Protein AF-E5A8X4-F1 (afdb_monomer)

Mean predicted aligned error: 13.28 Å

Sequence (156 aa):
MPSLNPIITALQVLALSSVGLSTVLPIVGPKHYDVSITTFALNDSSRLDPFAKDNRTRAIMASTYLPVSSCSTKKAEKYMPPATAAFQNDKFGAYGLPNGSFSALEVETCASATKSKSCNTNQLPLQLATSSSPWTTRTTPTSSSSPMAAPSPPST

Foldseek 3Di:
DDDDDPPVVPPPPPPPPPPQAADADDLDAPDDFAKAKAKDKDWDPPDFDPPDPPRHTDIDIAMDIATAPDAPDKDKDQLDDPVLLQVLQVVCVVVVDDRCPSVSYIYIHRPDRPPDPPPPVVQQDDDDDDDPDPNDDNSNCSNVCSRSNDGDDDDD

Organism: Leptosphaeria maculans (strain JN3 / isolate v23.1.3 / race Av1-4-5-6-7-8) (NCBI:txid985895)

Structure (mmCIF, N/CA/C/O backbone):
data_AF-E5A8X4-F1
#
_entry.id   AF-E5A8X4-F1
#
loop_
_atom_site.group_PDB
_atom_site.id
_atom_site.type_symbol
_atom_site.label_atom_id
_atom_site.label_alt_id
_atom_site.label_comp_id
_atom_site.label_asym_id
_atom_site.label_entity_id
_atom_site.label_seq_id
_atom_site.pdbx_PDB_ins_code
_atom_site.Cartn_x
_atom_site.Cartn_y
_atom_site.Cartn_z
_atom_site.occupancy
_atom_site.B_iso_or_equiv
_atom_site.auth_seq_id
_atom_site.auth_comp_id
_atom_site.auth_asym_id
_atom_site.auth_atom_id
_atom_site.pdbx_PDB_model_num
ATOM 1 N N . MET A 1 1 ? 48.604 17.302 42.585 1.00 41.59 1 MET A N 1
ATOM 2 C CA . MET A 1 1 ? 47.708 18.081 41.706 1.00 41.59 1 MET A CA 1
ATOM 3 C C . MET A 1 1 ? 47.560 17.320 40.394 1.00 41.59 1 MET A C 1
ATOM 5 O O . MET A 1 1 ? 48.525 17.299 39.643 1.00 41.59 1 MET A O 1
ATOM 9 N N . PRO A 1 2 ? 46.450 16.605 40.146 1.00 45.66 2 PRO A N 1
ATOM 10 C CA . PRO A 1 2 ? 46.223 15.959 38.857 1.00 45.66 2 PRO A CA 1
ATOM 11 C C . PRO A 1 2 ? 45.646 16.980 37.865 1.00 45.66 2 PRO A C 1
ATOM 13 O O . PRO A 1 2 ? 44.632 17.617 38.144 1.00 45.66 2 PRO A O 1
ATOM 16 N N . SER A 1 3 ? 46.314 17.169 36.726 1.00 52.00 3 SER A N 1
ATOM 17 C CA . SER A 1 3 ? 45.832 18.000 35.623 1.00 52.00 3 SER A CA 1
ATOM 18 C C . SER A 1 3 ? 44.717 17.265 34.875 1.00 52.00 3 SER A C 1
ATOM 20 O O . SER A 1 3 ? 44.940 16.226 34.256 1.00 52.00 3 SER A O 1
ATOM 22 N N . LEU A 1 4 ? 43.493 17.794 34.942 1.00 52.62 4 LEU A N 1
ATOM 23 C CA . LEU A 1 4 ? 42.396 17.323 34.100 1.00 52.62 4 LEU A CA 1
ATOM 24 C C . LEU A 1 4 ? 42.603 17.833 32.672 1.00 52.62 4 LEU A C 1
ATOM 26 O O . LEU A 1 4 ? 42.725 19.031 32.427 1.00 52.62 4 LEU A O 1
ATOM 30 N N . ASN A 1 5 ? 42.650 16.890 31.737 1.00 54.16 5 ASN A N 1
ATOM 31 C CA . ASN A 1 5 ? 42.861 17.119 30.317 1.00 54.16 5 ASN A CA 1
ATOM 32 C C . ASN A 1 5 ? 41.542 17.631 29.683 1.00 54.16 5 ASN A C 1
ATOM 34 O O . ASN A 1 5 ? 40.558 16.887 29.684 1.00 54.16 5 ASN A O 1
ATOM 38 N N . PRO A 1 6 ? 41.472 18.860 29.138 1.00 55.22 6 PRO A N 1
ATOM 39 C CA . PRO A 1 6 ? 40.212 19.490 28.708 1.00 55.22 6 PRO A CA 1
ATOM 40 C C . PRO A 1 6 ? 39.633 18.917 27.402 1.00 55.22 6 PRO A C 1
ATOM 42 O O . PRO A 1 6 ? 38.547 19.303 26.978 1.00 55.22 6 PRO A O 1
ATOM 45 N N . ILE A 1 7 ? 40.347 17.997 26.750 1.00 52.53 7 ILE A N 1
ATOM 46 C CA . ILE A 1 7 ? 39.981 17.454 25.434 1.00 52.53 7 ILE A CA 1
ATOM 47 C C . ILE A 1 7 ? 38.871 16.393 25.549 1.00 52.53 7 ILE A C 1
ATOM 49 O O . ILE A 1 7 ? 38.097 16.198 24.616 1.00 52.53 7 ILE A O 1
ATOM 53 N N . ILE A 1 8 ? 38.739 15.736 26.707 1.00 49.91 8 ILE A N 1
ATOM 54 C CA . ILE A 1 8 ? 37.793 14.620 26.882 1.00 49.91 8 ILE A CA 1
ATOM 55 C C . ILE A 1 8 ? 36.349 15.121 27.084 1.00 49.91 8 ILE A C 1
ATOM 57 O O . ILE A 1 8 ? 35.396 14.410 26.775 1.00 49.91 8 ILE A O 1
ATOM 61 N N . THR A 1 9 ? 36.154 16.370 27.513 1.00 49.16 9 THR A N 1
ATOM 62 C CA . THR A 1 9 ? 34.819 16.920 27.806 1.00 49.16 9 THR A CA 1
ATOM 63 C C . THR A 1 9 ? 34.041 17.376 26.567 1.00 49.16 9 THR A C 1
ATOM 65 O O . THR A 1 9 ? 32.830 17.557 26.651 1.00 49.16 9 THR A O 1
ATOM 68 N N . ALA A 1 10 ? 34.689 17.541 25.408 1.00 47.88 10 ALA A N 1
ATOM 69 C CA . ALA A 1 10 ? 34.026 18.044 24.199 1.00 47.88 10 ALA A CA 1
ATOM 70 C C . ALA A 1 10 ? 33.278 16.958 23.400 1.00 47.88 10 ALA A C 1
ATOM 72 O O . ALA A 1 10 ? 32.390 17.275 22.611 1.00 47.88 10 ALA A O 1
ATOM 73 N N . LEU A 1 11 ? 33.596 15.674 23.606 1.00 44.53 11 LEU A N 1
ATOM 74 C CA . LEU A 1 11 ? 33.055 14.586 22.781 1.00 44.53 11 LEU A CA 1
ATOM 75 C C . LEU A 1 11 ? 31.692 14.046 23.252 1.00 44.53 11 LEU A C 1
ATOM 77 O O . LEU A 1 11 ? 31.084 13.246 22.548 1.00 44.53 11 LEU A O 1
ATOM 81 N N . GLN A 1 12 ? 31.182 14.481 24.410 1.00 48.25 12 GLN A N 1
ATOM 82 C CA . GLN A 1 12 ? 29.903 13.990 24.947 1.00 48.25 12 GLN A CA 1
ATOM 83 C C . GLN A 1 12 ? 28.659 14.763 24.472 1.00 48.25 12 GLN A C 1
ATOM 85 O O . GLN A 1 12 ? 27.547 14.370 24.808 1.00 48.25 12 GLN A O 1
ATOM 90 N N . VAL A 1 13 ? 28.802 15.829 23.674 1.00 51.84 13 VAL A N 1
ATOM 91 C CA . VAL A 1 13 ? 27.663 16.705 23.317 1.00 51.84 13 VAL A CA 1
ATOM 92 C C . VAL A 1 13 ? 27.001 16.350 21.968 1.00 51.84 13 VAL A C 1
ATOM 94 O O . VAL A 1 13 ? 25.922 16.848 21.670 1.00 51.84 13 VAL A O 1
ATOM 97 N N . LEU A 1 14 ? 27.557 15.434 21.162 1.00 52.72 14 LEU A N 1
ATOM 98 C CA . LEU A 1 14 ? 26.996 15.056 19.846 1.00 52.72 14 LEU A CA 1
ATOM 99 C C . LEU A 1 14 ? 26.285 13.690 19.820 1.00 52.72 14 LEU A C 1
ATOM 101 O O . LEU A 1 14 ? 26.378 12.943 18.850 1.00 52.72 14 LEU A O 1
ATOM 105 N N . ALA A 1 15 ? 25.524 13.366 20.862 1.00 52.94 15 ALA A N 1
ATOM 106 C CA . ALA A 1 15 ? 24.585 12.244 20.832 1.00 52.94 15 ALA A CA 1
ATOM 107 C C . ALA A 1 15 ? 23.132 12.747 20.872 1.00 52.94 15 ALA A C 1
ATOM 109 O O . ALA A 1 15 ? 22.359 12.373 21.748 1.00 52.94 15 ALA A O 1
ATOM 110 N N . LEU A 1 16 ? 22.743 13.602 19.915 1.00 53.41 16 LEU A N 1
ATOM 111 C CA . LEU A 1 16 ? 21.323 13.752 19.585 1.00 53.41 16 LEU A CA 1
ATOM 112 C C . LEU A 1 16 ? 20.911 12.497 18.812 1.00 53.41 16 LEU A C 1
ATOM 114 O O . LEU A 1 16 ? 21.007 12.436 17.587 1.00 53.41 16 LEU A O 1
ATOM 118 N N . SER A 1 17 ? 20.481 11.467 19.534 1.00 50.47 17 SER A N 1
ATOM 119 C CA . SER A 1 17 ? 19.706 10.387 18.941 1.00 50.47 17 SER A CA 1
ATOM 120 C C . SER A 1 17 ? 18.440 11.006 18.346 1.00 50.47 17 SER A C 1
ATOM 122 O O . SER A 1 17 ? 17.581 11.517 19.063 1.00 50.47 17 SER A O 1
ATOM 124 N N . SER A 1 18 ? 18.332 11.018 17.016 1.00 55.25 18 SER A N 1
ATOM 125 C CA . SER A 1 18 ? 17.100 11.413 16.341 1.00 55.25 18 SER A CA 1
ATOM 126 C C . SER A 1 18 ? 16.026 10.383 16.688 1.00 55.25 18 SER A C 1
ATOM 128 O O . SER A 1 18 ? 15.931 9.327 16.058 1.00 55.25 18 SER A O 1
ATOM 130 N N . VAL A 1 19 ? 15.239 10.651 17.725 1.00 57.44 19 VAL A N 1
ATOM 131 C CA . VAL A 1 19 ? 14.034 9.876 18.006 1.00 57.44 19 VAL A CA 1
ATOM 132 C C . VAL A 1 19 ? 13.072 10.178 16.860 1.00 57.44 19 VAL A C 1
ATOM 134 O O . VAL A 1 19 ? 12.538 11.280 16.759 1.00 57.44 19 VAL A O 1
ATOM 137 N N . GLY A 1 20 ? 12.935 9.236 15.927 1.00 60.75 20 GLY A N 1
ATOM 138 C CA . GLY A 1 20 ? 12.012 9.375 14.807 1.00 60.75 20 GLY A CA 1
ATOM 139 C C . GLY A 1 20 ? 10.583 9.380 15.334 1.00 60.75 20 GLY A C 1
ATOM 140 O O . GLY A 1 20 ? 10.091 8.350 15.792 1.00 60.75 20 GLY A O 1
ATOM 141 N N . LEU A 1 21 ? 9.921 10.535 15.295 1.00 72.56 21 LEU A N 1
ATOM 142 C CA . LEU A 1 21 ? 8.516 10.636 15.662 1.00 72.56 21 LEU A CA 1
ATOM 143 C C . LEU A 1 21 ? 7.685 9.951 14.570 1.00 72.56 21 LEU A C 1
ATOM 145 O O . LEU A 1 21 ? 7.763 10.346 13.410 1.00 72.56 21 LEU A O 1
ATOM 149 N N . SER A 1 22 ? 6.923 8.918 14.930 1.00 82.00 22 SER A N 1
ATOM 150 C CA . SER A 1 22 ? 5.944 8.308 14.021 1.00 82.00 22 SER A CA 1
ATOM 151 C C . SER A 1 22 ? 4.589 8.984 14.211 1.00 82.00 22 SER A C 1
ATOM 153 O O . SER A 1 22 ? 4.216 9.326 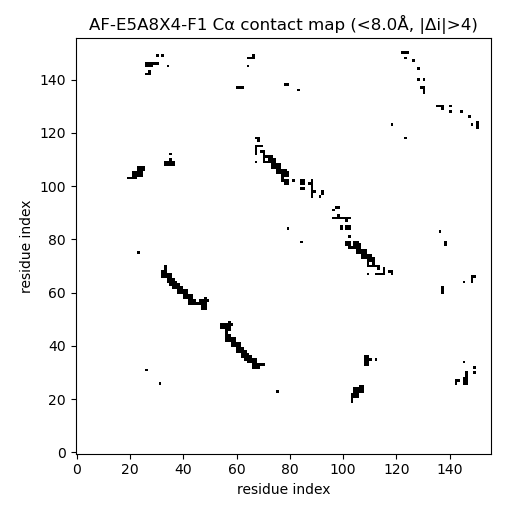15.334 1.00 82.00 22 SER A O 1
ATOM 155 N N . THR A 1 23 ? 3.865 9.214 13.120 1.00 88.38 23 THR A N 1
ATOM 156 C CA . THR A 1 23 ? 2.573 9.903 13.131 1.00 88.38 23 THR A CA 1
ATOM 157 C C . THR A 1 23 ? 1.485 8.976 12.611 1.00 88.38 23 THR A C 1
ATOM 159 O O . THR A 1 23 ? 1.571 8.437 11.508 1.00 88.38 23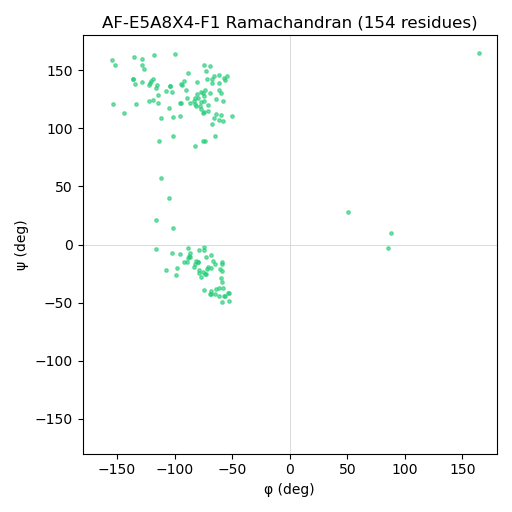 THR A O 1
ATOM 162 N N . VAL A 1 24 ? 0.441 8.786 13.419 1.00 88.19 24 VAL A N 1
ATOM 163 C CA . VAL A 1 24 ? -0.722 7.985 13.030 1.00 88.19 24 VAL A CA 1
ATOM 164 C C . VAL A 1 24 ? -1.703 8.877 12.278 1.00 88.19 24 VAL A C 1
ATOM 166 O O . VAL A 1 24 ? -2.163 9.894 12.799 1.00 88.19 24 VAL A O 1
ATOM 169 N N . LEU A 1 25 ? -2.015 8.504 11.042 1.00 85.94 25 LEU A N 1
ATOM 170 C CA . LEU A 1 25 ? -2.976 9.211 10.211 1.00 85.94 25 LEU A CA 1
ATOM 171 C C . LEU A 1 25 ? -4.403 8.935 10.705 1.00 85.94 25 LEU A C 1
ATOM 173 O O . LEU A 1 25 ? -4.762 7.772 10.918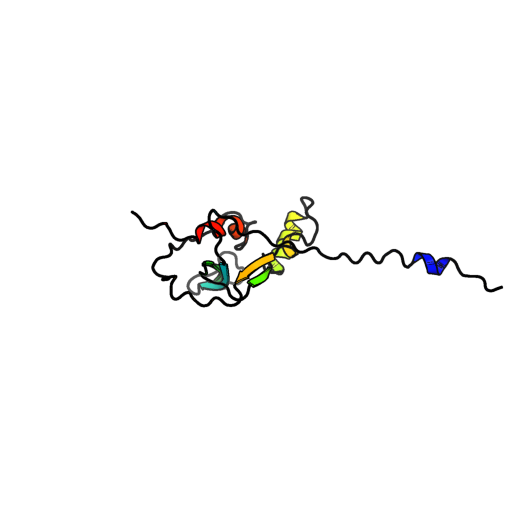 1.00 85.94 25 LEU A O 1
ATOM 177 N N . PRO A 1 26 ? -5.241 9.974 10.859 1.00 80.12 26 PRO A N 1
ATOM 178 C CA . PRO A 1 26 ? -6.619 9.786 11.276 1.00 80.12 26 PRO A CA 1
ATOM 179 C C . PRO A 1 26 ? -7.449 9.156 10.154 1.00 80.12 26 PRO A C 1
ATOM 181 O O . PRO A 1 26 ? -7.325 9.508 8.979 1.00 80.12 26 PRO A O 1
ATOM 184 N N . ILE A 1 27 ? -8.364 8.270 10.539 1.00 71.94 27 ILE A N 1
ATOM 185 C CA . ILE A 1 27 ? -9.441 7.806 9.663 1.00 71.94 27 ILE A CA 1
ATOM 186 C C . ILE A 1 27 ? -10.476 8.933 9.583 1.00 71.94 27 ILE A C 1
ATOM 188 O O . ILE A 1 27 ? -11.120 9.264 10.579 1.00 71.94 27 ILE A O 1
ATOM 192 N N . VAL A 1 28 ? -10.621 9.535 8.404 1.00 69.44 28 VAL A N 1
ATOM 193 C CA . VAL A 1 28 ? -11.559 10.640 8.162 1.00 69.44 28 VAL A CA 1
ATOM 194 C C . VAL A 1 28 ? -12.894 10.123 7.623 1.00 69.44 28 VAL A C 1
ATOM 196 O O . VAL A 1 28 ? -12.927 9.243 6.765 1.00 69.44 28 VAL A O 1
ATOM 199 N N . GLY A 1 29 ? -14.008 10.666 8.118 1.00 66.88 29 GLY A N 1
ATOM 200 C CA . GLY A 1 29 ? -15.353 10.338 7.644 1.00 66.88 29 GLY A CA 1
ATOM 201 C C . GLY A 1 29 ? -16.458 10.784 8.606 1.00 66.88 29 GLY A C 1
ATOM 202 O O . GLY A 1 29 ? -16.175 11.085 9.762 1.00 66.88 29 GLY A O 1
ATOM 203 N N . PRO A 1 30 ? -17.726 10.828 8.151 1.00 65.00 30 PRO A N 1
ATOM 204 C CA . PRO A 1 30 ? -18.857 11.261 8.978 1.00 65.00 30 PRO A CA 1
ATOM 205 C C . PRO A 1 30 ? -19.192 10.276 10.110 1.00 65.00 30 PRO A C 1
ATOM 207 O O . PRO A 1 30 ? -19.858 10.641 11.074 1.00 65.00 30 PRO A O 1
ATOM 210 N N . LYS A 1 31 ? -18.749 9.019 9.991 1.00 67.12 31 LYS A N 1
ATOM 211 C CA . LYS A 1 31 ? -18.856 7.987 11.023 1.00 67.12 31 LYS A CA 1
ATOM 212 C C . LYS A 1 31 ? -17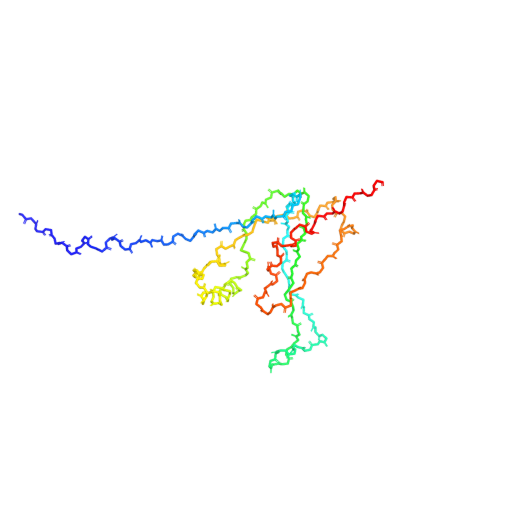.522 7.268 11.155 1.00 67.12 31 LYS A C 1
ATOM 214 O O . LYS A 1 31 ? -16.892 6.947 10.148 1.00 67.12 31 LYS A O 1
ATOM 219 N N . HIS A 1 32 ? -17.124 6.996 12.392 1.00 70.88 32 HIS A N 1
ATOM 220 C CA . HIS A 1 32 ? -15.926 6.220 12.679 1.00 70.88 32 HIS A CA 1
ATOM 221 C C . HIS A 1 32 ? -16.237 4.728 12.573 1.00 70.88 32 HIS A C 1
ATOM 223 O O . HIS A 1 32 ? -17.093 4.212 13.290 1.00 70.88 32 HIS A O 1
ATOM 229 N N . TYR A 1 33 ? -15.522 4.053 11.679 1.00 76.38 33 TYR A N 1
ATOM 230 C CA . TYR A 1 33 ? -15.491 2.601 11.579 1.00 76.38 33 TYR A CA 1
ATOM 231 C C . TYR A 1 33 ? -14.051 2.147 11.752 1.00 76.38 33 TYR A C 1
ATOM 233 O O . TYR A 1 33 ? -13.133 2.758 11.200 1.00 76.38 33 TYR A O 1
ATOM 241 N N . ASP A 1 34 ? -13.857 1.063 12.493 1.00 84.31 34 ASP A N 1
ATOM 242 C CA . ASP A 1 34 ? -12.580 0.371 12.469 1.00 84.31 34 ASP A CA 1
ATOM 243 C C . ASP A 1 34 ? -12.403 -0.264 11.082 1.00 84.31 34 ASP A C 1
ATOM 245 O O . ASP A 1 34 ? -13.362 -0.756 10.479 1.00 84.31 34 ASP A O 1
ATOM 249 N N . VAL A 1 35 ? -11.177 -0.254 10.560 1.00 83.12 35 VAL A N 1
ATOM 250 C CA . VAL A 1 35 ? -10.875 -0.746 9.211 1.00 83.12 35 VAL A CA 1
ATOM 251 C C . VAL A 1 35 ? -9.829 -1.850 9.286 1.00 83.12 35 VAL A C 1
ATOM 253 O O . VAL A 1 35 ? -8.838 -1.757 10.012 1.00 83.12 35 VAL A O 1
ATOM 256 N N . SER A 1 36 ? -10.047 -2.912 8.516 1.00 86.75 36 SER A N 1
ATOM 257 C CA . SER A 1 36 ? -9.032 -3.920 8.234 1.00 86.75 36 SER A CA 1
ATOM 258 C C . SER A 1 36 ? -8.462 -3.695 6.838 1.00 86.75 36 SER A C 1
ATOM 260 O O . SER A 1 36 ? -9.213 -3.515 5.873 1.00 86.75 36 SER A O 1
ATOM 262 N N . ILE A 1 37 ? -7.133 -3.697 6.741 1.00 86.31 37 ILE A N 1
ATOM 263 C CA . ILE A 1 37 ? -6.401 -3.558 5.484 1.00 86.31 37 ILE A CA 1
ATOM 264 C C . ILE A 1 37 ? -5.806 -4.916 5.125 1.00 86.31 37 ILE A C 1
ATOM 266 O O . ILE A 1 37 ? -5.188 -5.582 5.953 1.00 86.31 37 ILE A O 1
ATOM 270 N N . THR A 1 38 ? -5.977 -5.352 3.880 1.00 87.06 38 THR A N 1
ATOM 271 C CA . THR A 1 38 ? -5.337 -6.579 3.381 1.00 87.06 38 THR A CA 1
ATOM 272 C C . THR A 1 38 ? -4.722 -6.316 2.028 1.00 87.06 38 THR A C 1
ATOM 274 O O . THR A 1 38 ? -5.450 -5.956 1.113 1.00 87.06 38 THR A O 1
ATOM 277 N N . THR A 1 39 ? -3.408 -6.505 1.897 1.00 87.00 39 THR A N 1
ATOM 278 C CA . THR A 1 39 ? -2.643 -6.293 0.657 1.00 87.00 39 THR A CA 1
ATOM 279 C C . THR A 1 39 ? -2.307 -7.621 -0.004 1.00 87.00 39 THR A C 1
ATOM 281 O O . THR A 1 39 ? -1.890 -8.555 0.673 1.00 87.00 39 THR A O 1
ATOM 284 N N . PHE A 1 40 ? -2.472 -7.702 -1.322 1.00 89.12 40 PHE A N 1
ATOM 285 C CA . PHE A 1 40 ? -2.229 -8.903 -2.113 1.00 89.12 40 PHE A CA 1
ATOM 286 C C . PHE A 1 40 ? -1.832 -8.557 -3.553 1.00 89.12 40 PHE A C 1
ATOM 288 O O . PHE A 1 40 ? -2.178 -7.503 -4.086 1.00 89.12 40 PHE A O 1
ATOM 295 N N . ALA A 1 41 ? -1.100 -9.464 -4.194 1.00 90.81 41 ALA A N 1
ATOM 296 C CA . ALA A 1 41 ? -0.776 -9.361 -5.610 1.00 90.81 41 ALA A CA 1
ATOM 297 C C . ALA A 1 41 ? -1.860 -10.052 -6.447 1.00 90.81 41 ALA A C 1
ATOM 299 O O . ALA A 1 41 ? -2.250 -11.183 -6.164 1.00 90.81 41 ALA A O 1
ATOM 300 N N . LEU A 1 42 ? -2.315 -9.380 -7.498 1.00 91.81 42 LEU A N 1
ATOM 301 C CA . LEU A 1 42 ? -3.133 -9.952 -8.558 1.00 91.81 42 LEU A CA 1
ATOM 302 C C . LEU A 1 42 ? -2.226 -10.227 -9.752 1.00 91.81 42 LEU A C 1
ATOM 304 O O . LEU A 1 42 ? -1.740 -9.288 -10.384 1.00 91.81 42 LEU A O 1
ATOM 308 N N . ASN A 1 43 ? -1.968 -11.503 -10.033 1.00 93.69 43 ASN A N 1
ATOM 309 C CA . ASN A 1 43 ? -1.162 -11.910 -11.178 1.00 93.69 43 ASN A CA 1
ATOM 310 C C . ASN A 1 43 ? -2.072 -12.237 -12.363 1.00 93.69 43 ASN A C 1
ATOM 312 O O . ASN A 1 43 ? -2.935 -13.108 -12.270 1.00 93.69 43 ASN A O 1
ATOM 316 N N . ASP A 1 44 ? -1.868 -11.536 -13.468 1.00 93.56 44 ASP A N 1
ATOM 317 C CA . ASP A 1 44 ? -2.561 -11.752 -14.725 1.00 93.56 44 ASP A CA 1
ATOM 318 C C . ASP A 1 44 ? -1.646 -12.536 -15.665 1.00 93.56 44 ASP A C 1
ATOM 320 O O . ASP A 1 44 ? -0.819 -11.973 -16.381 1.00 93.56 44 ASP A O 1
ATOM 324 N N . SER A 1 45 ? -1.802 -13.859 -15.649 1.00 94.56 45 SER A N 1
ATOM 325 C CA . SER A 1 45 ? -1.039 -14.771 -16.503 1.00 94.56 45 SER A CA 1
ATOM 326 C C . SER A 1 45 ? -1.460 -14.729 -17.974 1.00 94.56 45 SER A C 1
ATOM 328 O O . SER A 1 45 ? -0.765 -15.294 -18.814 1.00 94.56 45 SER A O 1
ATOM 330 N N . SER A 1 46 ? -2.576 -14.069 -18.304 1.00 95.25 46 SER A N 1
ATOM 331 C CA . SER A 1 46 ? -3.095 -14.007 -19.674 1.00 95.25 46 SER A CA 1
ATOM 332 C C . SER A 1 46 ? -2.420 -12.934 -20.529 1.00 95.25 46 SER A C 1
ATOM 334 O O . SER A 1 46 ? -2.536 -12.960 -21.754 1.00 95.25 46 SER A O 1
ATOM 336 N N . ARG A 1 47 ? -1.718 -11.978 -19.905 1.00 94.62 47 ARG A N 1
ATOM 337 C CA . ARG A 1 47 ? -1.103 -10.832 -20.585 1.00 94.62 47 ARG A CA 1
ATOM 338 C C . ARG A 1 47 ? 0.312 -10.571 -20.083 1.00 94.62 47 ARG A C 1
ATOM 340 O O . ARG A 1 47 ? 0.602 -10.659 -18.890 1.00 94.62 47 ARG A O 1
ATOM 347 N N . LEU A 1 48 ? 1.181 -10.185 -21.012 1.00 95.62 48 LEU A N 1
ATOM 348 C CA . LEU A 1 48 ? 2.515 -9.690 -20.689 1.00 95.62 48 LEU A CA 1
ATOM 349 C C . LEU A 1 48 ? 2.434 -8.284 -20.087 1.00 95.62 48 LEU A C 1
ATOM 351 O O . LEU A 1 48 ? 1.535 -7.506 -20.416 1.00 95.62 48 LEU A O 1
ATOM 355 N N . ASP A 1 49 ? 3.372 -7.962 -19.202 1.00 93.56 49 ASP A N 1
ATOM 356 C CA . ASP A 1 49 ? 3.533 -6.613 -18.673 1.00 93.56 49 ASP A CA 1
ATOM 357 C C . ASP A 1 49 ? 4.096 -5.694 -19.775 1.00 93.56 49 ASP A C 1
ATOM 359 O O . ASP A 1 49 ? 5.239 -5.886 -20.197 1.00 93.56 49 ASP A O 1
ATOM 363 N N . PRO A 1 50 ? 3.336 -4.683 -20.240 1.00 92.19 50 PRO A N 1
ATOM 364 C CA . PRO A 1 50 ? 3.781 -3.803 -21.319 1.00 92.19 50 PRO A CA 1
ATOM 365 C C . PRO A 1 50 ? 4.978 -2.918 -20.936 1.00 92.19 50 PRO A C 1
ATOM 367 O O . PRO A 1 50 ? 5.596 -2.325 -21.817 1.00 92.19 50 PRO A O 1
ATOM 370 N N . PHE A 1 51 ? 5.310 -2.803 -19.645 1.00 89.06 51 PHE A N 1
ATOM 371 C CA . PHE A 1 51 ? 6.443 -2.012 -19.152 1.00 89.06 51 PHE A CA 1
ATOM 372 C C . PHE A 1 51 ? 7.660 -2.869 -18.790 1.00 89.06 51 PHE A C 1
ATOM 374 O O . PHE A 1 51 ? 8.729 -2.338 -18.472 1.00 89.06 51 PHE A O 1
ATOM 381 N N . ALA A 1 52 ? 7.515 -4.191 -18.817 1.00 90.00 52 ALA A N 1
ATOM 382 C CA . ALA A 1 52 ? 8.598 -5.112 -18.548 1.00 90.00 52 ALA A CA 1
ATOM 383 C C . ALA A 1 52 ? 9.494 -5.298 -19.779 1.00 90.00 52 ALA A C 1
ATOM 385 O O . ALA A 1 52 ? 9.020 -5.414 -20.905 1.00 90.00 52 ALA A O 1
ATOM 386 N N . LYS A 1 53 ? 10.810 -5.372 -19.558 1.00 92.19 53 LYS A N 1
ATOM 387 C CA . LYS A 1 53 ? 11.793 -5.648 -20.623 1.00 92.19 53 LYS A CA 1
ATOM 388 C C . LYS A 1 53 ? 12.005 -7.147 -20.864 1.00 92.19 53 LYS A C 1
ATOM 390 O O . LYS A 1 53 ? 12.670 -7.525 -21.818 1.00 92.19 53 LYS A O 1
ATOM 395 N N . ASP A 1 54 ? 11.477 -7.981 -19.975 1.00 92.69 54 ASP A N 1
ATOM 396 C CA . ASP A 1 54 ? 11.784 -9.402 -19.818 1.00 92.69 54 ASP A CA 1
ATOM 397 C C . ASP A 1 54 ? 10.583 -10.321 -20.104 1.00 92.69 54 ASP A C 1
ATOM 399 O O . ASP A 1 54 ? 10.567 -11.463 -19.659 1.00 92.69 54 ASP A O 1
ATOM 403 N N . ASN A 1 55 ? 9.574 -9.846 -20.850 1.00 90.56 55 ASN A N 1
ATOM 404 C CA . ASN A 1 55 ? 8.378 -10.615 -21.240 1.00 90.56 55 ASN A CA 1
ATOM 405 C C . ASN A 1 55 ? 7.671 -11.328 -20.069 1.00 90.56 55 ASN A C 1
ATOM 407 O O . ASN A 1 55 ? 7.036 -12.365 -20.254 1.00 90.56 55 ASN A O 1
ATOM 411 N N . ARG A 1 56 ? 7.782 -10.798 -18.849 1.00 93.25 56 ARG A N 1
ATOM 412 C CA . ARG A 1 56 ? 7.074 -11.341 -17.684 1.00 93.25 56 ARG A CA 1
ATOM 413 C C . ARG A 1 56 ? 5.589 -10.997 -17.731 1.00 93.25 56 ARG A C 1
ATOM 415 O O . ARG A 1 56 ? 5.176 -10.004 -18.332 1.00 93.25 56 ARG A O 1
ATOM 422 N N . THR A 1 57 ? 4.786 -11.826 -17.075 1.00 94.81 57 THR A N 1
ATOM 423 C CA . THR A 1 57 ? 3.346 -11.600 -16.924 1.00 94.81 57 THR A CA 1
ATOM 424 C C . THR A 1 57 ? 3.072 -10.410 -16.012 1.00 94.81 57 THR A C 1
ATOM 426 O O . THR A 1 57 ? 3.876 -10.069 -15.139 1.00 94.81 57 THR A O 1
ATOM 429 N N . ARG A 1 58 ? 1.920 -9.767 -16.205 1.00 93.12 58 ARG A N 1
ATOM 430 C CA . ARG A 1 58 ? 1.555 -8.568 -15.451 1.00 93.12 58 ARG A CA 1
ATOM 431 C C . ARG A 1 58 ? 1.143 -8.914 -14.021 1.00 93.12 58 ARG A C 1
ATOM 433 O O . ARG A 1 58 ? 0.213 -9.682 -13.812 1.00 93.12 58 ARG A O 1
ATOM 440 N N . ALA A 1 59 ? 1.747 -8.245 -13.043 1.00 91.50 59 ALA A N 1
ATOM 441 C CA . ALA A 1 59 ? 1.300 -8.277 -11.652 1.00 91.50 59 ALA A CA 1
ATOM 442 C C . ALA A 1 59 ? 0.822 -6.890 -11.203 1.00 91.50 59 ALA A C 1
ATOM 444 O O . ALA A 1 59 ? 1.448 -5.873 -11.501 1.00 91.50 59 ALA A O 1
ATOM 445 N N . ILE A 1 60 ? -0.294 -6.842 -10.476 1.00 89.94 60 ILE A N 1
ATOM 446 C CA . ILE A 1 60 ? -0.867 -5.614 -9.919 1.00 89.94 60 ILE A CA 1
ATOM 447 C C . ILE A 1 60 ? -0.966 -5.775 -8.407 1.00 89.94 60 ILE A C 1
ATOM 449 O O . ILE A 1 60 ? -1.608 -6.700 -7.914 1.00 89.94 60 ILE A O 1
ATOM 453 N N . MET A 1 61 ? -0.361 -4.858 -7.657 1.00 89.56 61 MET A N 1
ATOM 454 C CA . MET A 1 61 ? -0.550 -4.806 -6.210 1.00 89.56 61 MET A CA 1
ATOM 455 C C . MET A 1 61 ? -1.896 -4.163 -5.892 1.00 89.56 61 MET A C 1
ATOM 457 O O . MET A 1 61 ? -2.137 -3.000 -6.218 1.00 89.56 61 MET A O 1
ATOM 461 N N . ALA A 1 62 ? -2.759 -4.926 -5.231 1.00 89.06 62 ALA A N 1
ATOM 462 C CA . ALA A 1 62 ? -4.054 -4.503 -4.734 1.00 89.06 62 ALA A CA 1
ATOM 463 C C . ALA A 1 62 ? -4.083 -4.625 -3.206 1.00 89.06 62 ALA A C 1
ATOM 465 O O . ALA A 1 62 ? -3.275 -5.300 -2.578 1.00 89.06 62 ALA A O 1
ATOM 466 N N . SER A 1 63 ? -5.041 -3.956 -2.599 1.00 88.00 63 SER A N 1
ATOM 467 C CA . SER A 1 63 ? -5.367 -4.107 -1.193 1.00 88.00 63 SER A CA 1
ATOM 468 C C . SER A 1 63 ? -6.822 -3.706 -1.028 1.00 88.00 63 SER A C 1
ATOM 470 O O . SER A 1 63 ? -7.394 -2.979 -1.851 1.00 88.00 63 SER A O 1
ATOM 472 N N . THR A 1 64 ? -7.420 -4.180 0.042 1.00 87.06 64 THR A N 1
ATOM 473 C CA . THR A 1 64 ? -8.817 -3.944 0.375 1.00 87.06 64 THR A CA 1
ATOM 474 C C . THR A 1 64 ? -8.896 -3.212 1.697 1.00 87.06 64 THR A C 1
ATOM 476 O O . THR A 1 64 ? -8.117 -3.503 2.602 1.00 87.06 64 THR A O 1
ATOM 479 N N . TYR A 1 65 ? -9.846 -2.287 1.791 1.00 85.12 65 TYR A N 1
ATOM 480 C CA . TYR A 1 65 ? -10.211 -1.586 3.017 1.00 85.12 65 TYR A CA 1
ATOM 481 C C . TYR A 1 65 ? -11.605 -2.051 3.388 1.00 85.12 65 TYR A C 1
ATOM 483 O O . TYR A 1 65 ? -12.558 -1.763 2.667 1.00 85.12 65 TYR A O 1
ATOM 491 N N . LEU A 1 66 ? -11.712 -2.834 4.455 1.00 84.38 66 LEU A N 1
ATOM 492 C CA . LEU A 1 66 ? -12.980 -3.415 4.874 1.00 84.38 66 LEU A CA 1
ATOM 493 C C . LEU A 1 66 ? -13.391 -2.830 6.224 1.00 84.38 66 LEU A C 1
ATOM 495 O O . LEU A 1 66 ? -12.576 -2.861 7.152 1.00 84.38 66 LEU A O 1
ATOM 499 N N . PRO A 1 67 ? -14.629 -2.326 6.362 1.00 82.44 67 PRO A N 1
ATOM 500 C CA . P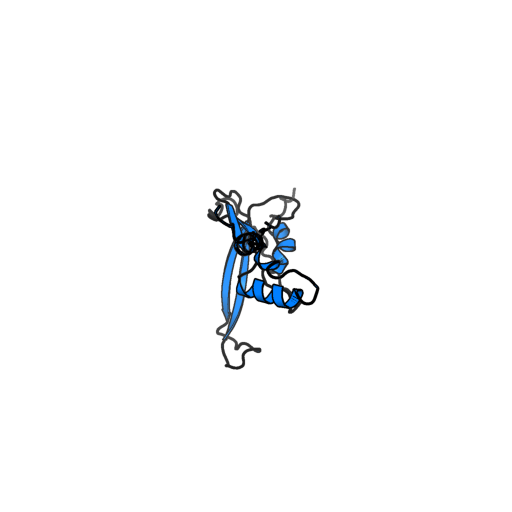RO A 1 67 ? -15.135 -1.894 7.654 1.00 82.44 67 PRO A CA 1
ATOM 501 C C . PRO A 1 67 ? -15.306 -3.119 8.559 1.00 82.44 67 PRO A C 1
ATOM 503 O O . PRO A 1 67 ? -15.782 -4.172 8.123 1.00 82.44 67 PRO A O 1
ATOM 506 N N . VAL A 1 68 ? -14.941 -2.990 9.832 1.00 80.38 68 VAL A N 1
ATOM 507 C CA . VAL A 1 68 ? -15.218 -3.999 10.857 1.00 80.38 68 VAL A CA 1
ATOM 508 C C . VAL A 1 68 ? -16.152 -3.412 11.908 1.00 80.38 68 VAL A C 1
ATOM 510 O O . VAL A 1 68 ? -15.984 -2.282 12.357 1.00 80.38 68 VAL A O 1
ATOM 513 N N . SER A 1 69 ? -17.174 -4.179 12.291 1.00 74.75 69 SER A N 1
ATOM 514 C CA . SER A 1 69 ? -18.187 -3.724 13.253 1.00 74.75 69 SER A CA 1
ATOM 515 C C . SER A 1 69 ? -17.661 -3.649 14.687 1.00 74.75 69 SER A C 1
ATOM 517 O O . SER A 1 69 ? -18.208 -2.919 15.504 1.00 74.75 69 SER A O 1
ATOM 519 N N . SER A 1 70 ? -16.637 -4.440 15.006 1.00 77.94 70 SER A N 1
ATOM 520 C CA . SER A 1 70 ? -16.007 -4.478 16.323 1.00 77.94 70 SER A CA 1
ATOM 521 C C . SER A 1 70 ? -14.560 -4.930 16.179 1.00 77.94 70 SER A C 1
ATOM 523 O O . SER A 1 70 ? -14.318 -6.044 15.703 1.00 77.94 70 SER A O 1
ATOM 525 N N . CYS A 1 71 ? -13.611 -4.104 16.609 1.00 83.31 71 CYS A N 1
ATOM 526 C CA . CYS A 1 71 ? -12.209 -4.482 16.657 1.00 83.31 71 CYS A CA 1
ATOM 527 C C . CYS A 1 71 ? -11.753 -4.768 18.091 1.00 83.31 71 CYS A C 1
ATOM 529 O O . CYS A 1 71 ? -11.732 -3.873 18.930 1.00 83.31 71 CYS A O 1
ATOM 531 N N . SER A 1 72 ? -11.343 -6.008 18.371 1.00 83.69 72 SER A N 1
ATOM 532 C CA . SER A 1 72 ? -10.814 -6.363 19.699 1.00 83.69 72 SER A CA 1
ATOM 533 C C . SER A 1 72 ? -9.377 -5.890 19.911 1.00 83.69 72 SER A C 1
ATOM 535 O O . SER A 1 72 ? -8.953 -5.693 21.047 1.00 83.69 72 SER A O 1
ATOM 537 N N . THR A 1 73 ? -8.598 -5.766 18.836 1.00 86.94 73 THR A N 1
ATOM 538 C CA . THR A 1 73 ? -7.175 -5.431 18.918 1.00 86.94 73 THR A CA 1
ATOM 539 C C . THR A 1 73 ? -6.799 -4.545 17.753 1.00 86.94 73 THR A C 1
ATOM 541 O O . THR A 1 73 ? -6.799 -4.984 16.598 1.00 86.94 73 THR A O 1
ATOM 544 N N . LYS A 1 74 ? -6.465 -3.300 18.075 1.00 88.44 74 LYS A N 1
ATOM 545 C CA . LYS A 1 74 ? -5.937 -2.338 17.120 1.00 88.44 74 LYS A CA 1
ATOM 546 C C . LYS A 1 74 ? -4.423 -2.455 17.047 1.00 88.44 74 LYS A C 1
ATOM 548 O O . LYS A 1 74 ? -3.771 -2.781 18.037 1.00 88.44 74 LYS A O 1
ATOM 553 N N . LYS A 1 75 ? -3.870 -2.196 15.870 1.00 90.06 75 LYS A N 1
ATOM 554 C CA . LYS A 1 75 ? -2.429 -2.110 15.644 1.00 90.06 75 LYS A CA 1
ATOM 555 C C . LYS A 1 75 ? -2.127 -0.899 14.771 1.00 90.06 75 LYS A C 1
ATOM 557 O O . LYS A 1 75 ? -2.871 -0.613 13.833 1.00 90.06 75 LYS A O 1
ATOM 562 N N . ALA A 1 76 ? -1.023 -0.225 15.061 1.00 89.81 76 ALA A N 1
ATOM 563 C CA . ALA A 1 76 ? -0.429 0.711 14.123 1.00 89.81 76 ALA A CA 1
ATOM 564 C C . ALA A 1 76 ? 0.379 -0.088 13.094 1.00 89.81 76 ALA A C 1
ATOM 566 O O . ALA A 1 76 ? 1.176 -0.958 13.452 1.00 89.81 76 ALA A O 1
ATOM 567 N N . GLU A 1 77 ? 0.147 0.168 11.813 1.00 89.00 77 GLU A N 1
ATOM 568 C CA . GLU A 1 77 ? 0.957 -0.382 10.730 1.00 89.00 77 GLU A CA 1
ATOM 569 C C . GLU A 1 77 ? 1.434 0.725 9.794 1.00 89.00 77 GLU A C 1
ATOM 571 O O . GLU A 1 77 ? 0.821 1.788 9.698 1.00 89.00 77 GLU A O 1
ATOM 576 N N . LYS A 1 78 ? 2.559 0.492 9.110 1.00 90.12 78 LYS A N 1
ATOM 577 C CA . LYS A 1 78 ? 3.143 1.485 8.206 1.00 90.12 78 LYS A CA 1
ATOM 578 C C . LYS A 1 78 ? 2.164 1.841 7.092 1.00 90.12 78 LYS A C 1
ATOM 580 O O . LYS A 1 78 ? 1.645 0.963 6.407 1.00 90.12 78 LYS A O 1
ATOM 585 N N . TYR A 1 79 ? 1.974 3.143 6.880 1.00 87.62 79 TYR A N 1
ATOM 586 C CA . TYR A 1 79 ? 1.074 3.681 5.862 1.00 8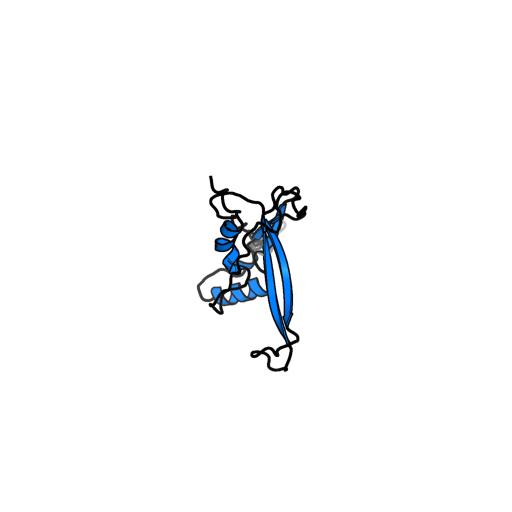7.62 79 TYR A CA 1
ATOM 587 C C . TYR A 1 79 ? 1.428 3.216 4.447 1.00 87.62 79 TYR A C 1
ATOM 589 O O . TYR A 1 79 ? 0.559 2.969 3.609 1.00 87.62 79 TYR A O 1
ATOM 597 N N . MET A 1 80 ? 2.726 3.103 4.171 1.00 88.00 80 MET A N 1
ATOM 598 C CA . MET A 1 80 ? 3.252 2.580 2.919 1.00 88.00 80 MET A CA 1
ATOM 599 C C . MET A 1 80 ? 4.236 1.443 3.200 1.00 88.00 80 MET A C 1
ATOM 601 O O . MET A 1 80 ? 4.938 1.479 4.214 1.00 88.00 80 MET A O 1
ATOM 605 N N . PRO A 1 81 ? 4.369 0.470 2.282 1.00 89.12 81 PRO A N 1
ATOM 606 C CA . PRO A 1 81 ? 5.472 -0.478 2.326 1.00 89.12 81 PRO A CA 1
ATOM 607 C C . PRO A 1 81 ? 6.828 0.250 2.363 1.00 89.12 81 PRO A C 1
ATOM 609 O O . PRO A 1 81 ? 6.970 1.273 1.688 1.00 89.12 81 PRO A O 1
ATOM 612 N N . PRO A 1 82 ? 7.849 -0.274 3.067 1.00 90.69 82 PRO A N 1
ATOM 613 C CA . PRO A 1 82 ? 9.128 0.421 3.246 1.00 90.69 82 PRO A CA 1
ATOM 614 C C . PRO A 1 82 ? 9.795 0.871 1.939 1.00 90.69 82 PRO A C 1
ATOM 616 O O . PRO A 1 82 ? 10.263 2.001 1.846 1.00 90.69 82 PRO A O 1
ATOM 619 N N . ALA A 1 83 ? 9.772 0.027 0.902 1.00 89.44 83 ALA A N 1
ATOM 620 C CA . ALA A 1 83 ? 10.323 0.373 -0.411 1.00 89.44 83 ALA A CA 1
ATOM 621 C C . ALA A 1 83 ? 9.569 1.539 -1.074 1.00 89.44 83 ALA A C 1
ATOM 623 O O . ALA A 1 83 ? 10.172 2.414 -1.691 1.00 89.44 83 ALA A O 1
ATOM 624 N N . THR A 1 84 ? 8.246 1.579 -0.913 1.00 89.19 84 THR A N 1
ATOM 625 C CA . THR A 1 84 ? 7.408 2.673 -1.406 1.00 89.19 84 THR A CA 1
ATOM 626 C C . THR A 1 84 ? 7.657 3.959 -0.622 1.00 89.19 84 THR A C 1
ATOM 628 O O . THR A 1 84 ? 7.778 5.017 -1.231 1.00 89.19 84 THR A O 1
ATOM 631 N N . ALA A 1 85 ? 7.773 3.879 0.706 1.00 90.12 85 ALA A N 1
ATOM 632 C CA . ALA A 1 85 ? 8.076 5.032 1.550 1.00 90.12 85 ALA A CA 1
ATOM 633 C C . ALA A 1 85 ? 9.443 5.641 1.205 1.00 90.12 85 ALA A C 1
ATOM 635 O O . ALA A 1 85 ? 9.541 6.854 1.055 1.00 90.12 85 ALA A O 1
ATOM 636 N N . ALA A 1 86 ? 10.469 4.805 1.013 1.00 90.81 86 ALA A N 1
ATOM 637 C CA . ALA A 1 86 ? 11.793 5.246 0.581 1.00 90.81 86 ALA A CA 1
ATOM 638 C C . ALA A 1 86 ? 11.731 5.966 -0.774 1.00 90.81 86 ALA A C 1
ATOM 640 O O . ALA A 1 86 ? 12.177 7.103 -0.879 1.00 90.81 86 ALA A O 1
ATOM 641 N N . PHE A 1 87 ? 11.070 5.362 -1.768 1.00 90.25 87 PHE A N 1
ATOM 642 C CA . PHE A 1 87 ? 10.879 5.998 -3.072 1.00 90.25 87 PHE A CA 1
ATOM 643 C C . PHE A 1 87 ? 10.186 7.364 -2.958 1.00 90.25 87 PHE A C 1
ATOM 645 O O . PHE A 1 87 ? 10.618 8.324 -3.590 1.00 90.25 87 PHE A O 1
ATOM 652 N N . GLN A 1 88 ? 9.133 7.479 -2.142 1.00 88.62 88 GLN A N 1
ATOM 653 C CA . GLN A 1 88 ? 8.439 8.755 -1.954 1.00 88.62 88 GLN A CA 1
ATOM 654 C C . GLN A 1 88 ? 9.297 9.782 -1.211 1.00 88.62 88 GLN A C 1
ATOM 656 O O . GLN A 1 88 ? 9.313 10.944 -1.608 1.00 88.62 88 GLN A O 1
ATOM 661 N N . ASN A 1 89 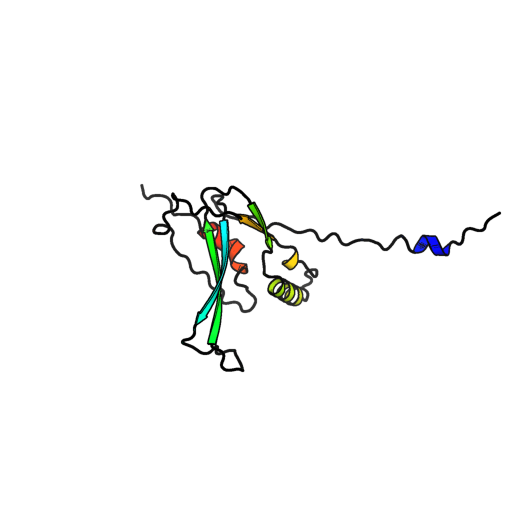? 10.047 9.376 -0.183 1.00 89.44 89 ASN A N 1
ATOM 662 C CA . ASN A 1 89 ? 10.991 10.266 0.498 1.00 89.44 89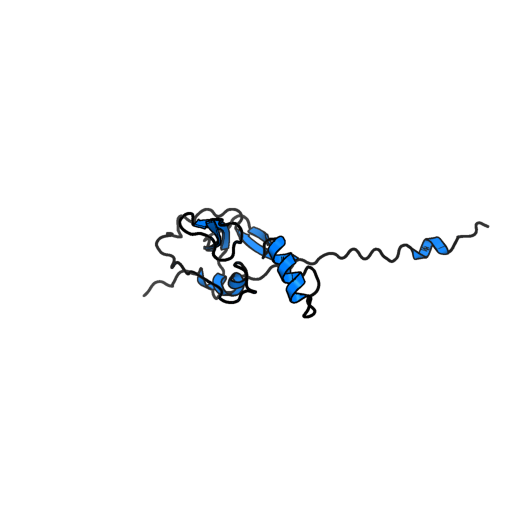 ASN A CA 1
ATOM 663 C C . ASN A 1 89 ? 12.010 10.838 -0.494 1.00 89.44 89 ASN A C 1
ATOM 665 O O . ASN A 1 89 ? 12.232 12.042 -0.495 1.00 89.44 89 ASN A O 1
ATOM 669 N N . ASP A 1 90 ? 12.563 10.008 -1.380 1.00 90.06 90 ASP A N 1
ATOM 670 C CA . ASP A 1 90 ? 13.539 10.457 -2.377 1.00 90.06 90 ASP A CA 1
ATOM 671 C C . ASP A 1 90 ? 12.915 11.435 -3.380 1.00 90.06 90 ASP A C 1
ATOM 673 O O . ASP A 1 90 ? 13.506 12.461 -3.721 1.00 90.06 90 ASP A O 1
ATOM 677 N N . LYS A 1 91 ? 11.696 11.143 -3.851 1.00 87.31 91 LYS A N 1
ATOM 678 C CA . LYS A 1 91 ? 10.997 12.004 -4.814 1.00 87.31 91 LYS A CA 1
ATOM 679 C C . LYS A 1 91 ? 10.574 13.337 -4.217 1.00 87.31 91 LYS A C 1
ATOM 681 O O . LYS A 1 91 ? 10.726 14.365 -4.873 1.00 87.31 91 LYS A O 1
ATOM 686 N N . PHE A 1 92 ? 10.061 13.329 -2.993 1.00 87.94 92 PHE A N 1
ATOM 687 C CA . PHE A 1 92 ? 9.568 14.536 -2.341 1.00 87.94 92 PHE A CA 1
ATOM 688 C C . PHE A 1 92 ? 10.637 15.293 -1.550 1.00 87.94 92 PHE A C 1
ATOM 690 O O . PHE A 1 92 ? 10.453 16.476 -1.268 1.00 87.94 92 PHE A O 1
ATOM 697 N N . GLY A 1 93 ? 11.783 14.670 -1.271 1.00 88.19 93 GLY A N 1
ATOM 698 C CA . GLY A 1 93 ? 12.939 15.332 -0.670 1.00 88.19 93 GLY A CA 1
ATOM 699 C C . GLY A 1 93 ? 13.451 16.499 -1.516 1.00 88.19 93 GLY A C 1
ATOM 700 O O . GLY A 1 93 ? 13.842 17.529 -0.972 1.00 88.19 93 GLY A O 1
ATOM 701 N N . ALA A 1 94 ? 13.329 16.409 -2.847 1.00 88.06 94 ALA A N 1
ATOM 702 C CA . ALA A 1 94 ? 13.629 17.513 -3.765 1.00 88.06 94 ALA A CA 1
ATOM 703 C C . ALA A 1 94 ? 12.757 18.766 -3.535 1.00 88.06 94 ALA A C 1
ATOM 705 O O . ALA A 1 94 ? 13.148 19.864 -3.922 1.00 88.06 94 ALA A O 1
ATOM 706 N N . TYR A 1 95 ? 11.598 18.614 -2.888 1.00 89.06 95 TYR A N 1
ATOM 707 C CA . TYR A 1 95 ? 10.684 19.703 -2.536 1.00 89.06 95 TYR A CA 1
ATOM 708 C C . TYR A 1 95 ? 10.790 20.113 -1.057 1.00 89.06 95 TYR A C 1
ATOM 710 O O . TYR A 1 95 ? 9.922 20.818 -0.549 1.00 89.06 95 TYR A O 1
ATOM 718 N N . GLY A 1 96 ? 11.845 19.681 -0.357 1.00 88.94 96 GLY A N 1
ATOM 719 C CA . GLY A 1 96 ? 12.127 20.077 1.024 1.00 88.94 96 GLY A CA 1
ATOM 720 C C . GLY A 1 96 ? 11.461 19.213 2.096 1.00 88.94 96 GLY A C 1
ATOM 721 O O . GLY A 1 96 ? 11.512 19.577 3.271 1.00 88.94 96 GLY A O 1
ATOM 722 N N . LEU A 1 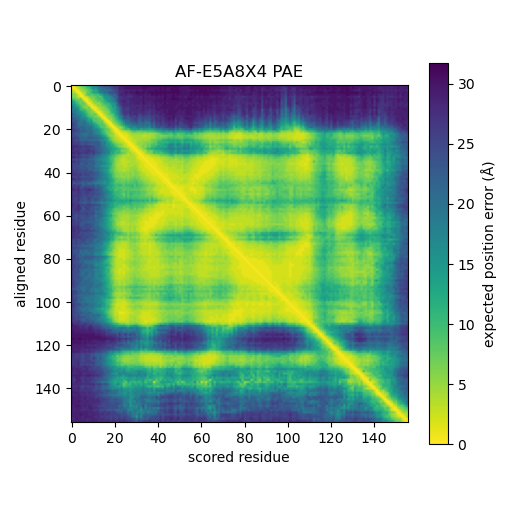97 ? 10.854 18.074 1.734 1.00 88.00 97 LEU A N 1
ATOM 723 C CA . LEU A 1 97 ? 10.386 17.115 2.736 1.00 88.00 97 LEU A CA 1
ATOM 724 C C . LEU A 1 97 ? 11.586 16.446 3.433 1.00 88.00 97 LEU A C 1
ATOM 726 O O . LEU A 1 97 ? 12.479 15.943 2.745 1.00 88.00 97 LEU A O 1
ATOM 730 N N . PRO A 1 98 ? 11.620 16.391 4.777 1.00 88.00 98 PRO A N 1
ATOM 731 C CA . PRO A 1 98 ? 12.655 15.660 5.496 1.00 88.00 98 PRO A CA 1
ATOM 732 C C . PRO A 1 98 ? 12.711 14.185 5.089 1.00 88.00 98 PRO A C 1
ATOM 734 O O . PRO A 1 98 ? 11.687 13.532 4.870 1.00 88.00 98 PRO A O 1
ATOM 737 N N . ASN A 1 99 ? 13.918 13.621 5.037 1.00 86.00 99 ASN A N 1
ATOM 738 C CA . ASN A 1 99 ? 14.052 12.192 4.793 1.00 86.00 99 ASN A CA 1
ATOM 739 C C . ASN A 1 99 ? 13.358 11.396 5.912 1.00 86.00 99 ASN A C 1
ATOM 741 O O . ASN A 1 99 ? 13.448 11.740 7.090 1.00 86.00 99 ASN A O 1
ATOM 745 N N . GLY A 1 100 ? 12.661 10.327 5.537 1.00 85.06 100 GLY A N 1
ATOM 746 C CA . GLY A 1 100 ? 11.894 9.505 6.466 1.00 85.06 100 GLY A CA 1
ATOM 747 C C . GLY A 1 100 ? 10.475 10.000 6.747 1.00 85.06 100 GLY A C 1
ATOM 748 O O . GLY A 1 100 ? 9.751 9.279 7.430 1.00 85.06 100 GLY A O 1
ATOM 749 N N . SER A 1 101 ? 10.031 11.143 6.201 1.00 89.19 101 SER A N 1
ATOM 750 C CA . SER A 1 101 ? 8.662 11.645 6.407 1.00 89.19 101 SER A CA 1
ATOM 751 C C . SER A 1 101 ? 7.587 10.606 6.080 1.00 89.19 101 SER A C 1
ATOM 753 O O . SER A 1 101 ? 6.721 10.359 6.911 1.00 89.19 101 SER A O 1
ATOM 755 N N . PHE A 1 102 ? 7.655 9.934 4.927 1.00 89.75 102 PHE A N 1
ATOM 756 C CA . PHE A 1 102 ? 6.678 8.897 4.565 1.00 89.75 102 PHE A CA 1
ATOM 757 C C . PHE A 1 102 ? 6.865 7.593 5.344 1.00 89.75 102 PHE A C 1
ATOM 759 O O . PHE A 1 102 ? 5.907 6.847 5.532 1.00 89.75 102 PHE A O 1
ATOM 766 N N . SER A 1 103 ? 8.081 7.317 5.821 1.00 89.94 103 SER A N 1
ATOM 767 C CA . SER A 1 103 ? 8.393 6.130 6.632 1.00 89.94 103 SER A CA 1
ATOM 768 C C . SER A 1 103 ? 7.882 6.253 8.072 1.00 89.94 103 SER A C 1
ATOM 770 O O . SER A 1 103 ? 7.660 5.246 8.753 1.00 89.94 103 SER A O 1
ATOM 772 N N . ALA A 1 104 ? 7.703 7.490 8.536 1.00 90.94 104 ALA A N 1
ATOM 773 C CA . ALA A 1 104 ? 7.143 7.827 9.836 1.00 90.94 104 ALA A CA 1
ATOM 774 C C . ALA A 1 104 ? 5.608 7.742 9.872 1.00 90.94 104 ALA A C 1
ATOM 776 O O . ALA A 1 104 ? 5.040 7.704 10.960 1.00 90.94 104 ALA A O 1
ATOM 777 N N . LEU A 1 105 ? 4.938 7.693 8.713 1.00 91.50 105 LEU A N 1
ATOM 778 C CA . LEU A 1 105 ? 3.480 7.626 8.647 1.00 91.50 105 LEU A CA 1
ATOM 779 C C . LEU A 1 105 ? 2.973 6.218 8.961 1.00 91.50 105 LEU A C 1
ATOM 781 O O . LEU A 1 105 ? 3.394 5.222 8.360 1.00 91.50 105 LEU A O 1
ATOM 785 N N . GLU A 1 106 ? 1.999 6.153 9.855 1.00 92.25 106 GLU A N 1
ATOM 786 C CA . GLU A 1 106 ? 1.319 4.933 10.271 1.00 92.25 106 GLU A CA 1
ATOM 787 C C . GLU A 1 106 ? -0.196 5.095 10.160 1.00 92.25 106 GLU A C 1
ATOM 789 O O . GLU A 1 106 ? -0.725 6.203 10.115 1.00 92.25 106 GLU A O 1
ATOM 794 N N . VAL A 1 107 ? -0.905 3.976 10.093 1.00 89.12 107 VAL A N 1
ATOM 795 C CA . VAL A 1 107 ? -2.366 3.910 10.138 1.00 89.12 107 VAL A CA 1
ATOM 796 C C . VAL A 1 107 ? -2.793 2.917 11.199 1.00 89.12 107 VAL A C 1
ATOM 798 O O . VAL A 1 107 ? -2.201 1.847 11.350 1.00 89.12 107 VAL A O 1
ATOM 801 N N . GLU A 1 108 ? -3.836 3.276 11.937 1.00 89.75 108 GLU A N 1
ATOM 802 C CA . GLU A 1 108 ? -4.462 2.369 12.887 1.00 89.75 108 GLU A CA 1
ATOM 803 C C . GLU A 1 108 ? -5.391 1.407 12.141 1.00 89.75 108 GLU A C 1
ATOM 805 O O . GLU A 1 108 ? -6.267 1.822 11.381 1.00 89.75 108 GLU A O 1
ATOM 810 N N . THR A 1 109 ? -5.196 0.107 12.352 1.00 89.00 109 THR A N 1
ATOM 811 C CA . THR A 1 109 ? -5.982 -0.951 11.711 1.00 89.00 109 THR A CA 1
ATOM 812 C C . THR A 1 109 ? -6.384 -2.028 12.697 1.00 89.00 109 THR A C 1
ATOM 814 O O . THR A 1 109 ? -5.780 -2.195 13.760 1.00 89.00 109 THR A O 1
ATOM 817 N N . CYS A 1 110 ? -7.398 -2.806 12.329 1.00 88.62 110 CYS A N 1
ATOM 818 C CA . CYS A 1 110 ? -7.790 -3.958 13.118 1.00 88.62 110 CYS A CA 1
ATOM 819 C C . CYS A 1 110 ? -6.910 -5.183 12.829 1.00 88.62 110 CYS A C 1
ATOM 821 O O . CYS A 1 110 ? -6.891 -5.687 11.704 1.00 88.62 110 CYS A O 1
ATOM 823 N N . ALA A 1 111 ? -6.214 -5.686 13.856 1.00 81.06 111 ALA A N 1
ATOM 824 C CA . ALA A 1 111 ? -5.317 -6.841 13.761 1.00 81.06 111 ALA A CA 1
ATOM 825 C C . ALA A 1 111 ? -6.076 -8.171 13.643 1.00 81.06 111 ALA A C 1
ATOM 827 O O . ALA A 1 111 ? -5.679 -9.049 12.882 1.00 81.06 111 ALA A O 1
ATOM 828 N N . SER A 1 112 ? -7.178 -8.302 14.386 1.00 64.94 112 SER A N 1
ATOM 829 C CA . SER A 1 112 ? -8.073 -9.460 14.341 1.00 64.94 112 SER A CA 1
ATOM 830 C C . SER A 1 112 ? -9.414 -9.031 13.771 1.00 64.94 112 SER A C 1
ATOM 832 O O . SER A 1 112 ? -10.322 -8.628 14.497 1.00 64.94 112 SER A O 1
ATOM 834 N N . ALA A 1 113 ? -9.534 -9.103 12.449 1.00 55.53 113 ALA A N 1
ATOM 835 C CA . ALA A 1 113 ? -10.816 -8.953 11.790 1.00 55.53 113 ALA A CA 1
ATOM 836 C C . ALA A 1 113 ? -11.619 -10.243 11.996 1.00 55.53 113 ALA A C 1
ATOM 838 O O . ALA A 1 113 ? -11.569 -11.163 11.178 1.00 55.53 113 ALA A O 1
ATOM 839 N N . THR A 1 114 ? -12.387 -10.330 13.082 1.00 49.91 114 THR A N 1
ATOM 840 C CA . THR A 1 114 ? -13.523 -11.251 13.079 1.00 49.91 114 THR A CA 1
ATOM 841 C C . THR A 1 114 ? -14.431 -10.748 11.968 1.00 49.91 114 THR A C 1
ATOM 843 O O . THR A 1 114 ? -15.014 -9.672 12.105 1.00 49.91 114 THR A O 1
ATOM 846 N N . LYS A 1 115 ? -14.497 -11.468 10.835 1.00 51.09 115 LYS A N 1
ATOM 847 C CA . LYS A 1 115 ? -15.470 -11.169 9.777 1.00 51.09 115 LYS A CA 1
ATOM 848 C C . LYS A 1 115 ? -16.816 -11.058 10.473 1.00 51.09 115 LYS A C 1
ATOM 850 O O . LYS A 1 115 ? -17.297 -12.031 11.053 1.00 51.09 115 LYS A O 1
ATOM 855 N N . SER A 1 116 ? -17.349 -9.847 10.527 1.00 45.44 116 SER A N 1
ATOM 856 C CA . SER A 1 116 ? -18.577 -9.600 11.251 1.00 45.44 116 SER A CA 1
ATOM 857 C C . SER A 1 116 ? -19.654 -10.499 10.655 1.00 45.44 116 SER A C 1
ATOM 859 O O . SER A 1 116 ? -19.918 -10.423 9.459 1.00 45.44 116 SER A O 1
ATOM 861 N N . LYS A 1 117 ? -20.295 -11.336 11.481 1.00 45.94 117 LYS A N 1
ATOM 862 C CA . LYS A 1 117 ? -21.533 -12.034 11.091 1.00 45.94 117 LYS A CA 1
ATOM 863 C C . LYS A 1 117 ? -22.645 -11.037 10.702 1.00 45.94 117 LYS A C 1
ATOM 865 O O . LYS A 1 117 ? -23.639 -11.445 10.119 1.00 45.94 117 LYS A O 1
ATOM 870 N N . SER A 1 118 ? -22.475 -9.754 11.045 1.00 45.22 118 SER A N 1
ATOM 871 C CA . SER A 1 118 ? -23.409 -8.645 10.829 1.00 45.22 118 SER A CA 1
ATOM 872 C C . SER A 1 118 ? -23.076 -7.792 9.589 1.00 45.22 118 SER A C 1
ATOM 874 O O . SER A 1 118 ? -23.991 -7.267 8.959 1.00 45.22 118 SER A O 1
ATOM 876 N N . CYS A 1 119 ? -21.816 -7.719 9.141 1.00 49.50 119 CYS A N 1
ATOM 877 C CA . CYS A 1 119 ? -21.491 -7.158 7.827 1.00 49.50 119 CYS A CA 1
ATOM 878 C C . CYS A 1 119 ? -21.700 -8.238 6.767 1.00 49.50 119 CYS A C 1
ATOM 880 O O . CYS A 1 119 ? -20.765 -8.940 6.382 1.00 49.50 119 CYS A O 1
ATOM 882 N N . ASN A 1 120 ? -22.941 -8.386 6.308 1.00 53.69 120 ASN A N 1
ATOM 883 C CA . ASN A 1 120 ? -23.246 -9.211 5.150 1.00 53.69 120 ASN A CA 1
ATOM 884 C C . ASN A 1 120 ? -22.426 -8.668 3.966 1.00 53.69 120 ASN A C 1
ATOM 886 O O . ASN A 1 120 ? -22.704 -7.585 3.452 1.00 53.69 120 ASN A O 1
ATOM 890 N N . THR A 1 121 ? -21.367 -9.375 3.562 1.00 54.56 121 THR A N 1
ATOM 891 C CA . THR A 1 121 ? -20.444 -8.935 2.498 1.00 54.56 121 THR A CA 1
ATOM 892 C C . THR A 1 121 ? -21.156 -8.712 1.163 1.00 54.56 121 THR A C 1
ATOM 894 O O . THR A 1 121 ? -20.626 -8.026 0.299 1.00 54.56 121 THR A O 1
ATOM 897 N N . ASN A 1 122 ? -22.375 -9.242 1.022 1.00 53.34 122 ASN A N 1
ATOM 898 C CA . ASN A 1 122 ? -23.253 -9.058 -0.129 1.00 53.34 122 ASN A CA 1
ATOM 899 C C . ASN A 1 122 ? -24.000 -7.707 -0.150 1.00 53.34 122 ASN A C 1
ATOM 901 O O . ASN A 1 122 ? -24.709 -7.440 -1.114 1.00 53.34 122 ASN A O 1
ATOM 905 N N . GLN A 1 123 ? -23.877 -6.861 0.882 1.00 64.19 123 GLN A N 1
ATOM 906 C CA . GLN A 1 123 ? -24.594 -5.577 0.993 1.00 64.19 123 GLN A CA 1
ATOM 907 C C . GLN A 1 123 ? -23.693 -4.336 0.999 1.00 64.19 123 GLN A C 1
ATOM 909 O O . GLN A 1 123 ? -24.201 -3.216 1.007 1.00 64.19 123 GLN A O 1
ATOM 914 N N . LEU A 1 124 ? -22.369 -4.504 0.993 1.00 70.56 124 LEU A N 1
ATOM 915 C CA . LEU A 1 124 ? -21.442 -3.376 0.918 1.00 70.56 124 LEU A CA 1
ATOM 916 C C . LEU A 1 124 ? -21.156 -3.048 -0.555 1.00 70.56 124 LEU A C 1
ATOM 918 O O . LEU A 1 124 ? -20.747 -3.946 -1.296 1.00 70.56 124 LEU A O 1
ATOM 922 N N . PRO A 1 125 ? -21.339 -1.792 -1.002 1.00 79.12 125 PRO A N 1
ATOM 923 C CA . PRO A 1 125 ? -20.965 -1.411 -2.356 1.00 79.12 125 PRO A CA 1
ATOM 924 C C . PRO A 1 125 ? -19.448 -1.542 -2.525 1.00 79.12 125 PRO A C 1
ATOM 926 O O . PRO A 1 125 ? -18.671 -0.955 -1.770 1.00 79.12 125 PRO A O 1
ATOM 929 N N . LEU A 1 126 ? -19.017 -2.310 -3.527 1.00 81.31 126 LEU A N 1
ATOM 930 C CA . LEU A 1 126 ? -17.606 -2.398 -3.885 1.00 81.31 126 LEU A CA 1
ATOM 931 C C . LEU A 1 126 ? -17.210 -1.145 -4.664 1.00 81.31 126 LEU A C 1
ATOM 933 O O . LEU A 1 126 ? -17.768 -0.858 -5.721 1.00 81.31 126 LEU A O 1
ATOM 937 N N . GLN A 1 127 ? -16.211 -0.432 -4.160 1.00 83.94 127 GLN A N 1
ATOM 938 C CA . GLN A 1 127 ? -15.663 0.739 -4.827 1.00 83.94 127 GLN A CA 1
ATOM 939 C C . GLN A 1 127 ? -14.222 0.471 -5.239 1.00 83.94 127 GLN A C 1
ATOM 941 O O . GLN A 1 127 ? -13.369 0.147 -4.411 1.00 83.94 127 GLN A O 1
ATOM 946 N N . LEU A 1 128 ? -13.958 0.597 -6.538 1.00 86.19 128 LEU A N 1
ATOM 947 C CA . LEU A 1 128 ? -12.622 0.459 -7.093 1.00 86.19 128 LEU A CA 1
ATOM 948 C C . LEU A 1 128 ? -11.988 1.843 -7.224 1.00 86.19 128 LEU A C 1
ATOM 950 O O . LEU A 1 128 ? -12.395 2.644 -8.060 1.00 86.19 128 LEU A O 1
ATOM 954 N N . ALA A 1 129 ? -10.974 2.105 -6.405 1.00 81.81 129 ALA A N 1
ATOM 955 C CA . ALA A 1 129 ? -10.162 3.307 -6.511 1.00 81.81 129 ALA A CA 1
ATOM 956 C C . ALA A 1 129 ? -8.918 3.023 -7.360 1.00 81.81 129 ALA A C 1
ATOM 958 O O . ALA A 1 129 ? -8.101 2.163 -7.024 1.00 81.81 129 ALA A O 1
ATOM 959 N N . THR A 1 130 ? -8.759 3.778 -8.444 1.00 79.31 130 THR A N 1
ATOM 960 C CA . THR A 1 130 ? -7.558 3.779 -9.284 1.00 79.31 130 THR A CA 1
ATOM 961 C C . THR A 1 130 ? -6.972 5.175 -9.304 1.00 79.31 130 THR A C 1
ATOM 963 O O . THR A 1 130 ? -7.717 6.150 -9.402 1.00 79.31 130 THR A O 1
ATOM 966 N N . SER A 1 131 ? -5.651 5.287 -9.265 1.00 74.06 131 SER A N 1
ATOM 967 C CA . SER A 1 131 ? -4.982 6.564 -9.452 1.00 74.06 131 SER A CA 1
ATOM 968 C C . SER A 1 131 ? -4.374 6.655 -10.851 1.00 74.06 131 SER A C 1
ATOM 970 O O . SER A 1 131 ? -3.790 5.700 -11.357 1.00 74.06 131 SER A O 1
ATOM 972 N N . SER A 1 132 ? -4.550 7.803 -11.500 1.00 64.44 132 SER A N 1
ATOM 973 C CA . SER A 1 132 ? -3.993 8.088 -12.829 1.00 64.44 132 SER A CA 1
ATOM 974 C C . SER A 1 132 ? -2.617 8.753 -12.762 1.00 64.44 132 SER A C 1
ATOM 976 O O . SER A 1 132 ? -1.895 8.789 -13.756 1.00 64.44 132 SER A O 1
ATOM 978 N N . SER A 1 133 ? -2.235 9.268 -11.592 1.00 62.22 133 SER A N 1
ATOM 979 C CA . SER A 1 133 ? -0.962 9.951 -11.399 1.00 62.22 133 SER A CA 1
ATOM 980 C C . SER A 1 133 ? 0.172 8.942 -11.177 1.00 62.22 133 SER A C 1
ATOM 982 O O . SER A 1 133 ? 0.105 8.155 -10.230 1.00 62.22 133 SER A O 1
ATOM 984 N N . PRO A 1 134 ? 1.271 9.000 -11.950 1.00 58.12 134 PRO A N 1
ATOM 985 C CA . PRO A 1 134 ? 2.382 8.048 -11.821 1.00 58.12 134 PRO A CA 1
ATOM 986 C C . PRO A 1 134 ? 3.115 8.143 -10.473 1.00 58.12 134 PRO A C 1
ATOM 988 O O . PRO A 1 134 ? 3.828 7.227 -10.079 1.00 58.12 134 PRO A O 1
ATOM 991 N N . TRP A 1 135 ? 2.915 9.243 -9.749 1.00 56.47 135 TRP A N 1
ATOM 992 C CA . TRP A 1 135 ? 3.502 9.513 -8.435 1.00 56.47 135 TRP A CA 1
ATOM 993 C C . TRP A 1 135 ? 2.672 8.977 -7.271 1.00 56.47 135 TRP A C 1
ATOM 995 O O . TRP A 1 135 ? 3.117 8.997 -6.126 1.00 56.47 135 TRP A O 1
ATOM 1005 N N . THR A 1 136 ? 1.452 8.521 -7.543 1.00 62.78 136 THR A N 1
ATOM 1006 C CA . THR A 1 136 ? 0.547 8.038 -6.500 1.00 62.78 136 THR A CA 1
ATOM 1007 C C . THR A 1 136 ? 0.654 6.538 -6.340 1.00 62.78 136 THR A C 1
ATOM 1009 O O . THR A 1 136 ? 0.730 5.780 -7.304 1.00 62.78 136 THR A O 1
ATOM 1012 N N . THR A 1 137 ? 0.657 6.109 -5.089 1.00 69.31 137 THR A N 1
ATOM 1013 C CA . THR A 1 137 ? 0.718 4.702 -4.720 1.00 69.31 137 THR A CA 1
ATOM 1014 C C . THR A 1 137 ? -0.670 4.209 -4.372 1.00 69.31 137 THR A C 1
ATOM 1016 O O . THR A 1 137 ? -1.579 4.976 -4.061 1.00 69.31 137 THR A O 1
ATOM 1019 N N . ARG A 1 138 ? -0.824 2.891 -4.346 1.00 65.06 138 ARG A N 1
ATOM 1020 C CA . ARG A 1 138 ? -2.078 2.234 -3.987 1.00 65.06 138 ARG A CA 1
ATOM 1021 C C . ARG A 1 138 ? -2.591 2.589 -2.581 1.00 65.06 138 ARG A C 1
ATOM 1023 O O . ARG A 1 138 ? -3.777 2.454 -2.305 1.00 65.06 138 ARG A O 1
ATOM 1030 N N . THR A 1 139 ? -1.700 3.031 -1.696 1.00 58.47 139 THR A N 1
ATOM 1031 C CA . THR A 1 139 ? -2.041 3.507 -0.354 1.00 58.47 139 THR A CA 1
ATOM 1032 C C . THR A 1 139 ? -2.367 4.993 -0.327 1.00 58.47 139 THR A C 1
ATOM 1034 O O . THR A 1 139 ? -2.921 5.451 0.645 1.00 58.47 139 THR A O 1
ATOM 1037 N N . THR A 1 140 ? -2.110 5.764 -1.384 1.00 61.78 140 THR A N 1
ATOM 1038 C CA . THR A 1 140 ? -2.433 7.202 -1.410 1.00 61.78 140 THR A CA 1
ATOM 1039 C C . THR A 1 140 ? -3.937 7.506 -1.256 1.00 61.78 140 THR A C 1
ATOM 1041 O O . THR A 1 140 ? -4.262 8.463 -0.557 1.00 61.78 140 THR A O 1
ATOM 1044 N N . PRO A 1 141 ? -4.874 6.715 -1.822 1.00 56.75 141 PRO A N 1
ATOM 1045 C CA . PRO A 1 141 ? -6.305 6.954 -1.652 1.00 56.75 141 PRO A CA 1
ATOM 1046 C C . PRO A 1 141 ? -6.833 6.720 -0.238 1.00 56.75 141 PRO A C 1
ATOM 1048 O O . PRO A 1 141 ? -7.977 7.055 0.009 1.00 56.75 141 PRO A O 1
ATOM 1051 N N . THR A 1 142 ? -6.084 6.153 0.712 1.00 54.69 142 THR A N 1
ATOM 1052 C CA . THR A 1 142 ? -6.652 5.818 2.036 1.00 54.69 142 THR A CA 1
ATOM 1053 C C . THR A 1 142 ? -7.207 7.002 2.801 1.00 54.69 142 THR A C 1
ATOM 1055 O O . THR A 1 142 ? -8.147 6.824 3.572 1.00 54.69 142 THR A O 1
ATOM 1058 N N . SER A 1 143 ? -6.665 8.203 2.590 1.00 48.53 143 SER A N 1
ATOM 1059 C CA . SER A 1 143 ? -7.210 9.416 3.199 1.00 48.53 143 SER A CA 1
ATOM 1060 C C . SER A 1 143 ? -8.551 9.833 2.580 1.00 48.53 143 SER A C 1
ATOM 1062 O O . SER A 1 143 ? -9.322 10.515 3.241 1.00 48.53 143 SER A O 1
ATOM 1064 N N . SER A 1 144 ? -8.876 9.398 1.356 1.00 47.19 144 SER A N 1
ATOM 1065 C CA . SER A 1 144 ? -10.149 9.685 0.675 1.00 47.19 144 SER A CA 1
ATOM 1066 C C . SER A 1 144 ? -11.104 8.487 0.584 1.00 47.19 144 SER A C 1
ATOM 1068 O O . SER A 1 144 ? -12.308 8.689 0.464 1.00 47.19 144 SER A O 1
ATOM 1070 N N . SER A 1 145 ? -10.611 7.249 0.689 1.00 44.53 145 SER A N 1
ATOM 1071 C CA . SER A 1 145 ? -11.392 6.012 0.549 1.00 44.53 145 SER A CA 1
ATOM 1072 C C . SER A 1 145 ? -11.828 5.396 1.880 1.00 44.53 145 SER A C 1
ATOM 1074 O O . SER A 1 145 ? -12.781 4.625 1.906 1.00 44.53 145 SER A O 1
ATOM 1076 N N . SER A 1 146 ? -11.179 5.739 2.998 1.00 42.03 146 SER A N 1
ATOM 1077 C CA . SER A 1 146 ? -11.663 5.378 4.340 1.00 42.03 146 SER A CA 1
ATOM 1078 C C . SER A 1 146 ? -13.125 5.784 4.618 1.00 42.03 146 SER A C 1
ATOM 1080 O O . SER A 1 146 ? -13.862 4.951 5.146 1.00 42.03 146 SER A O 1
ATOM 1082 N N . PRO A 1 147 ? -13.615 6.979 4.219 1.00 41.53 147 PRO A N 1
ATOM 1083 C CA . PRO A 1 147 ? -15.027 7.329 4.399 1.00 41.53 147 PRO A CA 1
ATOM 1084 C C . PRO A 1 147 ? -15.980 6.557 3.473 1.00 41.53 147 PRO A C 1
ATOM 1086 O O . PRO A 1 147 ? -17.173 6.481 3.754 1.00 41.53 147 PRO A O 1
ATOM 1089 N N . MET A 1 148 ? -15.480 5.972 2.380 1.00 40.88 148 MET A N 1
ATOM 1090 C CA . MET A 1 148 ? -16.287 5.247 1.389 1.00 40.88 148 MET A CA 1
ATOM 1091 C C . MET A 1 148 ? -16.617 3.807 1.808 1.00 40.88 148 MET A C 1
ATOM 1093 O O . MET A 1 148 ? -17.508 3.188 1.232 1.00 40.88 148 MET A O 1
ATOM 1097 N N . ALA A 1 149 ? -15.934 3.280 2.826 1.00 45.16 149 ALA A N 1
ATOM 1098 C CA . ALA A 1 149 ? -16.225 1.975 3.416 1.00 45.16 149 ALA A CA 1
ATOM 1099 C C . ALA A 1 149 ? -17.494 1.974 4.300 1.00 45.16 149 ALA A C 1
ATOM 1101 O O . ALA A 1 149 ? -17.870 0.929 4.829 1.00 45.16 149 ALA A O 1
ATOM 1102 N N . ALA A 1 150 ? -18.159 3.121 4.483 1.00 45.03 150 ALA A N 1
ATOM 1103 C CA . ALA A 1 150 ? -19.397 3.217 5.247 1.00 45.03 150 ALA A CA 1
ATOM 1104 C C . ALA A 1 150 ? -20.597 2.657 4.446 1.00 45.03 150 ALA A C 1
ATOM 1106 O O . ALA A 1 150 ? -20.801 3.058 3.299 1.00 45.03 150 ALA A O 1
ATOM 1107 N N . PRO A 1 151 ? -21.422 1.763 5.024 1.00 41.72 151 PRO A N 1
ATOM 1108 C CA . PRO A 1 151 ? -22.655 1.316 4.382 1.00 41.72 151 PRO A CA 1
ATOM 1109 C C . PRO A 1 151 ? -23.663 2.467 4.243 1.00 41.72 151 PRO A C 1
ATOM 1111 O O . PRO A 1 151 ? -23.770 3.330 5.120 1.00 41.72 151 PRO A O 1
ATOM 1114 N N . SER A 1 152 ? -24.427 2.449 3.149 1.00 41.03 152 SER A N 1
ATOM 1115 C CA . SER A 1 152 ? -25.534 3.374 2.893 1.00 41.03 152 SER A CA 1
ATOM 1116 C C . SER A 1 152 ? -26.566 3.320 4.030 1.00 41.03 152 SER A C 1
ATOM 1118 O O . SER A 1 152 ? -26.855 2.226 4.526 1.00 41.03 152 SER A O 1
ATOM 1120 N N . PRO A 1 153 ? -27.159 4.454 4.447 1.00 37.84 153 PRO A N 1
ATOM 1121 C CA . PRO A 1 153 ? -28.289 4.422 5.368 1.00 37.84 153 PRO A CA 1
ATOM 1122 C C . PRO A 1 153 ? -29.470 3.662 4.734 1.00 37.84 153 PRO A C 1
ATOM 1124 O O . PRO A 1 153 ? -29.646 3.729 3.513 1.00 37.84 153 PRO A O 1
ATOM 1127 N N . PRO A 1 154 ? -30.275 2.936 5.532 1.00 35.97 154 PRO A N 1
ATOM 1128 C CA . PRO A 1 154 ? -31.476 2.286 5.025 1.00 35.97 154 PRO A CA 1
ATOM 1129 C C . PRO A 1 154 ? -32.437 3.343 4.472 1.00 35.97 154 PRO A C 1
ATOM 1131 O O . PRO A 1 154 ? -32.682 4.365 5.113 1.00 35.97 154 PRO A O 1
ATOM 1134 N N . SER A 1 155 ? -32.963 3.091 3.276 1.00 41.69 155 SER A N 1
ATOM 1135 C CA . SER A 1 155 ? -34.059 3.859 2.691 1.00 41.69 155 SER A CA 1
ATOM 1136 C C . SER A 1 155 ? -35.311 3.672 3.550 1.00 41.69 155 SER A C 1
ATOM 1138 O O . SER A 1 155 ? -35.825 2.555 3.631 1.00 41.69 155 SER A O 1
ATOM 1140 N N . THR A 1 156 ? -35.740 4.742 4.219 1.00 50.69 156 THR A N 1
ATOM 1141 C CA . THR A 1 156 ? -37.067 4.881 4.845 1.00 50.69 156 THR A CA 1
ATOM 1142 C C . THR A 1 156 ? -38.165 4.964 3.805 1.00 50.69 156 THR A C 1
ATOM 1144 O O . THR A 1 156 ? -37.932 5.676 2.800 1.00 50.69 156 THR A O 1
#

Solvent-accessible surface area (backbone atoms only — not comparable to full-atom values): 10118 Å² total; per-residue (Å²): 136,87,83,82,71,79,75,69,74,68,72,75,76,81,74,78,74,80,76,80,73,67,46,73,53,78,86,49,54,101,65,93,65,51,36,31,76,50,75,47,78,48,73,41,83,90,42,64,28,90,86,51,93,74,75,42,60,28,71,44,81,46,68,47,76,41,65,37,90,62,65,87,40,76,39,78,42,67,51,44,60,69,71,57,15,51,53,49,22,62,65,42,34,82,76,72,45,61,81,53,58,46,64,28,29,23,32,72,28,32,72,52,71,62,78,43,92,79,62,54,78,91,72,53,81,86,78,88,88,80,78,88,51,92,88,59,53,90,55,61,51,51,76,71,47,53,44,63,49,58,73,79,79,82,87,127

Radius of gyration: 22.82 Å; Cα contacts (8 Å, |Δi|>4): 202; chains: 1; bounding box: 85×35×63 Å

Nearest PDB structures (foldseek):
  8frs-assembly1_D  TM=2.491E-01  e=3.967E+00  Pseudomonas phage vB_PaeM_E217
  9b40-assembly1_A  TM=1.996E-01  e=2.720E+00  Pseudomonas virus Pa193

Secondary structure (DSSP, 8-state):
-----TTGGGTTS---------EEEP--SSS--EEEEEEEEEEEEEEE-TT-SS-PEEEEEEEEEEEES--S-EEEEESS-HHHHHHHHHHHHTTTPPTTTTTTEEEEEESS----SSS-TTSSPP-------TT--TTTTHHHHGGGGSPPPP--

pLDDT: mean 73.62, std 18.18, range [35.97, 95.62]